Protein AF-A0A2W4WNX9-F1 (afdb_monomer_lite)

Sequence (122 aa):
MGERSPDGFRAMPGWRDSLTSLEQEALRDRIERDTGRVAHFARDGERVHGLCTGSIHLAEQSFALIEHDRTATLTPWRPAMDRALNQFVAGQVKGMNFDFKYGRGAEKEITKVLGLDIGGRG

pLDDT: mean 79.28, std 12.95, range [40.44, 91.75]

Structure (mmCIF, N/CA/C/O backbone):
data_AF-A0A2W4WNX9-F1
#
_entry.id   AF-A0A2W4WNX9-F1
#
loop_
_atom_site.group_PDB
_atom_site.id
_atom_site.type_symbol
_atom_site.label_atom_id
_atom_site.label_alt_id
_atom_site.label_comp_id
_atom_site.label_asym_id
_atom_site.label_entity_id
_atom_site.label_seq_id
_atom_site.pdbx_PDB_ins_code
_atom_site.Cartn_x
_atom_site.Cartn_y
_atom_site.Cartn_z
_atom_site.occupancy
_atom_site.B_iso_or_equiv
_atom_site.auth_seq_id
_atom_site.auth_comp_id
_atom_site.auth_asym_id
_atom_site.auth_atom_id
_atom_site.pdbx_PDB_model_num
ATOM 1 N N . MET A 1 1 ? 24.335 2.623 -39.866 1.00 40.44 1 MET A N 1
ATOM 2 C CA . MET A 1 1 ? 24.029 3.355 -38.619 1.00 40.44 1 MET A CA 1
ATOM 3 C C . MET A 1 1 ? 23.639 2.293 -37.595 1.00 40.44 1 MET A C 1
ATOM 5 O O . MET A 1 1 ? 22.616 1.675 -37.796 1.00 40.44 1 MET A O 1
ATOM 9 N N . GLY A 1 2 ? 24.408 1.869 -36.602 1.00 48.09 2 GLY A N 1
ATOM 10 C CA . GLY A 1 2 ? 25.641 2.395 -36.043 1.00 48.09 2 GLY A CA 1
ATOM 11 C C . GLY A 1 2 ? 25.546 2.488 -34.519 1.00 48.09 2 GLY A C 1
ATOM 12 O O . GLY A 1 2 ? 25.877 3.537 -33.996 1.00 48.09 2 GLY A O 1
ATOM 13 N N . GLU A 1 3 ? 25.100 1.441 -33.817 1.00 48.88 3 GLU A N 1
ATOM 14 C CA . GLU A 1 3 ? 25.293 1.334 -32.364 1.00 48.88 3 GLU A CA 1
ATOM 15 C C . GLU A 1 3 ? 26.179 0.125 -32.057 1.00 48.88 3 GLU A C 1
ATOM 17 O O . GLU A 1 3 ? 25.753 -1.021 -31.947 1.00 48.88 3 GLU A O 1
ATOM 22 N N . ARG A 1 4 ? 27.484 0.397 -32.011 1.00 45.59 4 ARG A N 1
ATOM 23 C CA . ARG A 1 4 ? 28.495 -0.507 -31.470 1.00 45.59 4 ARG A CA 1
ATOM 24 C C . ARG A 1 4 ? 28.643 -0.157 -29.991 1.00 45.59 4 ARG A C 1
ATOM 26 O O . ARG A 1 4 ? 29.457 0.695 -29.648 1.00 45.59 4 ARG A O 1
ATOM 33 N N . SER A 1 5 ? 27.848 -0.796 -29.142 1.00 49.03 5 SER A N 1
ATOM 34 C CA . SER A 1 5 ? 28.031 -0.755 -27.687 1.00 49.03 5 SER A CA 1
ATOM 35 C C . SER A 1 5 ? 29.088 -1.796 -27.284 1.00 49.03 5 SER A C 1
ATOM 37 O O . SER A 1 5 ? 28.978 -2.948 -27.711 1.00 49.03 5 SER A O 1
ATOM 39 N N . PRO A 1 6 ? 30.138 -1.432 -26.523 1.00 49.38 6 PRO A N 1
ATOM 40 C CA . PRO A 1 6 ? 31.256 -2.317 -26.213 1.00 49.38 6 PRO A CA 1
ATOM 41 C C . PRO A 1 6 ? 31.055 -3.042 -24.873 1.00 49.38 6 PRO A C 1
ATOM 43 O O . PRO A 1 6 ? 31.889 -2.912 -23.986 1.00 49.38 6 PRO A O 1
ATOM 46 N N . ASP A 1 7 ? 29.971 -3.804 -24.719 1.00 52.19 7 ASP A N 1
ATOM 47 C CA . ASP A 1 7 ? 29.849 -4.740 -23.596 1.00 52.19 7 ASP A CA 1
ATOM 48 C C . ASP A 1 7 ? 29.084 -5.999 -24.023 1.00 52.19 7 ASP A C 1
ATOM 50 O O . ASP A 1 7 ? 28.019 -5.936 -24.638 1.00 52.19 7 ASP A O 1
ATOM 54 N N . GLY A 1 8 ? 29.694 -7.157 -23.785 1.00 49.97 8 GLY A N 1
ATOM 55 C CA . GLY A 1 8 ? 29.340 -8.454 -24.360 1.00 49.97 8 GLY A CA 1
ATOM 56 C C . GLY A 1 8 ? 28.108 -9.128 -23.756 1.00 49.97 8 GLY A C 1
ATOM 57 O O . GLY A 1 8 ? 28.067 -10.355 -23.707 1.00 49.97 8 GLY A O 1
ATOM 58 N N . PHE A 1 9 ? 27.095 -8.383 -23.316 1.00 53.03 9 PHE A N 1
ATOM 59 C CA . PHE A 1 9 ? 25.823 -8.976 -22.911 1.00 53.03 9 PHE A CA 1
ATOM 60 C C . PHE A 1 9 ? 24.947 -9.235 -24.138 1.00 53.03 9 PHE A C 1
ATOM 62 O O . PHE A 1 9 ? 24.216 -8.368 -24.619 1.00 53.03 9 PHE A O 1
ATOM 69 N N . ARG A 1 10 ? 24.980 -10.474 -24.644 1.00 59.12 10 ARG A N 1
ATOM 70 C CA . ARG A 1 10 ? 23.974 -10.957 -25.597 1.00 59.12 10 ARG A CA 1
ATOM 71 C C . ARG A 1 10 ? 22.665 -11.198 -24.844 1.00 59.12 10 ARG A C 1
ATOM 73 O O . ARG A 1 10 ? 22.327 -12.325 -24.505 1.00 59.12 10 ARG A O 1
ATOM 80 N N . ALA A 1 11 ? 21.966 -10.105 -24.561 1.00 57.72 11 ALA A N 1
ATOM 81 C CA . ALA A 1 11 ? 20.620 -10.065 -24.014 1.00 57.72 11 ALA A CA 1
ATOM 82 C C . ALA A 1 11 ? 19.684 -10.982 -24.825 1.00 57.72 11 ALA A C 1
ATOM 84 O O . ALA A 1 11 ? 19.244 -10.625 -25.918 1.00 57.72 11 ALA A O 1
ATOM 85 N N . MET A 1 12 ? 19.407 -12.183 -24.312 1.00 55.03 12 MET A N 1
ATOM 86 C CA . MET A 1 12 ? 18.420 -13.094 -24.896 1.00 55.03 12 MET A CA 1
ATOM 87 C C . MET A 1 12 ? 17.037 -12.446 -24.797 1.00 55.03 12 MET A C 1
ATOM 89 O O . MET A 1 12 ? 16.716 -11.946 -23.725 1.00 55.03 12 MET A O 1
ATOM 93 N N . PRO A 1 13 ? 16.191 -12.433 -25.839 1.00 65.12 13 PRO A N 1
ATOM 94 C CA . PRO A 1 13 ? 14.840 -11.883 -25.713 1.00 65.12 13 PRO A CA 1
ATOM 95 C C . PRO A 1 13 ? 14.119 -12.523 -24.511 1.00 65.12 13 PRO A C 1
ATOM 97 O O . PRO A 1 13 ? 14.100 -13.742 -24.387 1.00 65.12 13 PRO A O 1
ATOM 100 N N . GLY A 1 14 ? 13.593 -11.699 -23.597 1.00 70.94 14 GLY A N 1
ATOM 101 C CA . GLY A 1 14 ? 12.948 -12.151 -22.352 1.00 70.94 14 GLY A CA 1
ATOM 102 C C . GLY A 1 14 ? 13.834 -12.196 -21.097 1.00 70.94 14 GLY A C 1
ATOM 103 O O . GLY A 1 14 ? 13.306 -12.356 -20.005 1.00 70.94 14 GLY A O 1
ATOM 104 N N . TRP A 1 15 ? 15.152 -11.975 -21.190 1.00 77.44 15 TRP A N 1
ATOM 105 C CA . TRP A 1 15 ? 16.043 -12.017 -20.012 1.00 77.44 15 TRP A CA 1
ATOM 106 C C . TRP A 1 15 ? 15.690 -11.004 -18.907 1.00 77.44 15 TRP A C 1
ATOM 108 O O . TRP A 1 15 ? 15.918 -11.273 -17.731 1.00 77.44 15 TRP A O 1
ATOM 118 N N . ARG A 1 16 ? 15.115 -9.851 -19.280 1.00 71.88 16 ARG A N 1
ATOM 119 C CA . ARG A 1 16 ? 14.635 -8.838 -18.327 1.00 71.88 16 ARG A CA 1
ATOM 120 C C . ARG A 1 16 ? 13.472 -9.368 -17.500 1.00 71.88 16 ARG A C 1
ATOM 122 O O . ARG A 1 16 ? 13.519 -9.274 -16.289 1.00 71.88 16 ARG A O 1
ATOM 129 N N . ASP A 1 17 ? 12.512 -10.018 -18.151 1.00 76.19 17 ASP A N 1
ATOM 130 C CA . ASP A 1 17 ? 11.341 -10.612 -17.499 1.00 76.19 17 ASP A CA 1
ATOM 131 C C . ASP A 1 17 ? 11.735 -11.710 -16.497 1.00 76.19 17 ASP A C 1
ATOM 133 O O . ASP A 1 17 ? 11.191 -11.790 -15.394 1.00 76.19 17 ASP A O 1
ATOM 137 N N . SER A 1 18 ? 12.760 -12.501 -16.831 1.00 75.81 18 SER A N 1
ATOM 138 C CA . SER A 1 18 ? 13.325 -13.489 -15.906 1.00 75.81 18 SER A CA 1
ATOM 139 C C . SER A 1 18 ? 14.007 -12.839 -14.696 1.00 75.81 18 SER A C 1
ATOM 141 O O . SER A 1 18 ? 13.861 -13.340 -13.584 1.00 75.81 18 SER A O 1
ATOM 143 N N . LEU A 1 19 ? 14.714 -11.716 -14.881 1.00 78.12 19 LEU A N 1
ATOM 144 C CA . LEU A 1 19 ? 15.311 -10.957 -13.777 1.00 78.12 19 LEU A CA 1
ATOM 145 C C . LEU A 1 19 ? 14.227 -10.348 -12.881 1.00 78.12 19 LEU A C 1
ATOM 147 O O . LEU A 1 19 ? 14.279 -10.526 -11.667 1.00 78.12 19 LEU A O 1
ATOM 151 N N . THR A 1 20 ? 13.214 -9.716 -13.476 1.00 80.38 20 THR A N 1
ATOM 152 C CA . THR A 1 20 ? 12.077 -9.164 -12.739 1.00 80.38 20 THR A CA 1
ATOM 153 C C . THR A 1 20 ? 11.379 -10.264 -11.939 1.00 80.38 20 THR A C 1
ATOM 155 O O . THR A 1 20 ? 11.093 -10.078 -10.763 1.00 80.38 20 THR A O 1
ATOM 158 N N . SER A 1 21 ? 11.142 -11.434 -12.540 1.00 74.56 21 SER A N 1
ATOM 159 C CA . SER A 1 21 ? 10.505 -12.571 -11.865 1.00 74.56 21 SER A CA 1
ATOM 160 C C . SER A 1 21 ? 11.330 -13.080 -10.678 1.00 74.56 21 SER A C 1
ATOM 162 O O . SER A 1 21 ? 10.768 -13.356 -9.620 1.00 74.56 21 SER A O 1
ATOM 164 N N . LEU A 1 22 ? 12.658 -13.150 -10.820 1.00 80.31 22 LEU A N 1
ATOM 165 C CA . LEU A 1 22 ? 13.573 -13.533 -9.740 1.00 80.31 22 LEU A CA 1
ATOM 166 C C . LEU A 1 22 ? 13.614 -12.488 -8.617 1.00 80.31 22 LEU A C 1
ATOM 168 O O . LEU A 1 22 ? 13.588 -12.851 -7.443 1.00 80.31 22 LEU A O 1
ATOM 172 N N . GLU A 1 23 ? 13.635 -11.197 -8.949 1.00 83.69 23 GLU A N 1
ATOM 173 C CA . GLU A 1 23 ? 13.554 -10.121 -7.956 1.00 83.69 23 GLU A CA 1
ATOM 174 C C . GLU A 1 23 ? 12.210 -10.134 -7.216 1.00 83.69 23 GLU A C 1
ATOM 176 O O . GLU A 1 23 ? 12.171 -9.989 -5.993 1.00 83.69 23 GLU A O 1
ATOM 181 N N . GLN A 1 24 ? 11.109 -10.366 -7.935 1.00 81.19 24 GLN A N 1
ATOM 182 C CA . GLN A 1 24 ? 9.781 -10.518 -7.343 1.00 81.19 24 GLN A CA 1
ATOM 183 C C . GLN A 1 24 ? 9.716 -11.725 -6.398 1.00 81.19 24 GLN A C 1
ATOM 185 O O . GLN A 1 24 ? 9.136 -11.641 -5.315 1.00 81.19 24 GLN A O 1
ATOM 190 N N . GLU A 1 25 ? 10.333 -12.838 -6.790 1.00 82.75 25 GLU A N 1
ATOM 191 C CA . GLU A 1 25 ? 10.437 -14.065 -6.003 1.00 82.75 25 GLU A CA 1
ATOM 192 C C . GLU A 1 25 ? 11.295 -13.902 -4.738 1.00 82.75 25 GLU A C 1
ATOM 194 O O . GLU A 1 25 ? 10.916 -14.362 -3.660 1.00 82.75 25 GLU A O 1
ATOM 199 N N . ALA A 1 26 ? 12.412 -13.185 -4.828 1.00 83.44 26 ALA A N 1
ATOM 200 C CA . ALA A 1 26 ? 13.224 -12.860 -3.661 1.00 83.44 26 ALA A CA 1
ATOM 201 C C . ALA A 1 26 ? 12.489 -11.903 -2.708 1.00 83.44 26 ALA A C 1
ATOM 203 O O . ALA A 1 26 ? 12.601 -12.021 -1.487 1.00 83.44 26 ALA A O 1
ATOM 204 N N . LEU A 1 27 ? 11.717 -10.959 -3.255 1.00 84.50 27 LEU A N 1
ATOM 205 C CA . LEU A 1 27 ? 10.956 -10.006 -2.459 1.00 84.50 27 LEU A CA 1
ATOM 206 C C . LEU A 1 27 ? 9.839 -10.683 -1.663 1.00 84.50 27 LEU A C 1
ATOM 208 O O . LEU A 1 27 ? 9.705 -10.418 -0.467 1.00 84.50 27 LEU A O 1
ATOM 212 N N . ARG A 1 28 ? 9.061 -11.559 -2.310 1.00 83.81 28 ARG A N 1
ATOM 213 C CA . ARG A 1 28 ? 8.003 -12.315 -1.626 1.00 83.81 28 ARG A CA 1
ATOM 214 C C . ARG A 1 28 ? 8.582 -13.187 -0.512 1.00 83.81 28 ARG A C 1
ATOM 216 O O . ARG A 1 28 ? 8.118 -13.053 0.612 1.00 83.81 28 ARG A O 1
ATOM 223 N N . ASP A 1 29 ?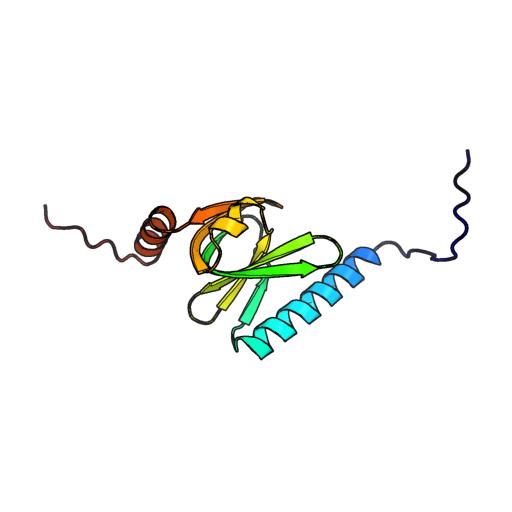 9.673 -13.919 -0.764 1.00 84.56 29 ASP A N 1
ATOM 224 C CA . ASP A 1 29 ? 10.337 -14.737 0.263 1.00 84.56 29 ASP A CA 1
ATOM 225 C C . ASP A 1 29 ? 10.833 -13.870 1.430 1.00 84.56 29 ASP A C 1
ATOM 227 O O . ASP A 1 29 ? 10.641 -14.222 2.593 1.00 84.56 29 ASP A O 1
ATOM 231 N N . ARG A 1 30 ? 11.389 -12.683 1.149 1.00 83.62 30 ARG A N 1
ATOM 232 C CA . ARG A 1 30 ? 11.834 -11.759 2.200 1.00 83.62 30 ARG A CA 1
ATOM 233 C C . ARG A 1 30 ? 10.682 -11.273 3.077 1.00 83.62 30 ARG A C 1
ATOM 235 O O . ARG A 1 30 ? 10.836 -11.235 4.292 1.00 83.62 30 ARG A O 1
ATOM 242 N N . ILE A 1 31 ? 9.552 -10.899 2.481 1.00 85.25 31 ILE A N 1
ATOM 243 C CA . ILE A 1 31 ? 8.369 -10.423 3.217 1.00 85.25 31 ILE A CA 1
ATOM 244 C C . ILE A 1 31 ? 7.721 -11.573 3.986 1.00 85.25 31 ILE A C 1
ATOM 246 O O . ILE A 1 31 ? 7.368 -11.418 5.149 1.00 85.25 31 ILE A O 1
ATOM 250 N N . GLU A 1 32 ? 7.604 -12.745 3.370 1.00 85.75 32 GLU A N 1
ATOM 251 C CA . GLU A 1 32 ? 7.086 -13.943 4.025 1.00 85.75 32 GLU A CA 1
ATOM 252 C C . GLU A 1 32 ? 7.945 -14.325 5.236 1.00 85.75 32 GLU A C 1
ATOM 254 O O . GLU A 1 32 ? 7.403 -14.690 6.276 1.00 85.75 32 GLU A O 1
ATOM 259 N N . ARG A 1 33 ? 9.271 -14.168 5.153 1.00 83.44 33 ARG A N 1
ATOM 260 C CA . ARG A 1 33 ? 10.183 -14.390 6.284 1.00 83.44 33 ARG A CA 1
ATOM 261 C C . ARG A 1 33 ? 10.092 -13.323 7.369 1.00 83.44 33 ARG A C 1
ATOM 263 O O . ARG A 1 33 ? 10.103 -13.675 8.543 1.00 83.44 33 ARG A O 1
ATOM 270 N N . ASP A 1 34 ? 10.065 -12.049 6.989 1.00 81.94 34 ASP A N 1
ATOM 271 C CA . ASP A 1 34 ? 10.094 -10.921 7.931 1.00 81.94 34 ASP A CA 1
ATOM 272 C C . ASP A 1 34 ? 8.747 -10.748 8.648 1.00 81.94 34 ASP A C 1
ATOM 274 O O . ASP A 1 34 ? 8.680 -10.522 9.854 1.00 81.94 34 ASP A O 1
ATOM 278 N N . THR A 1 35 ? 7.658 -10.926 7.902 1.00 78.44 35 THR A N 1
ATOM 279 C CA . THR A 1 35 ? 6.294 -10.649 8.351 1.00 78.44 35 THR A CA 1
ATOM 280 C C . THR A 1 35 ? 5.496 -11.918 8.675 1.00 78.44 35 THR A C 1
ATOM 282 O O . THR A 1 35 ? 4.504 -11.855 9.403 1.00 78.44 35 THR A O 1
ATOM 285 N N . GLY A 1 36 ? 5.869 -13.082 8.133 1.00 82.38 36 GLY A N 1
ATOM 286 C CA . GLY A 1 36 ? 5.085 -14.319 8.272 1.00 82.38 36 GLY A CA 1
ATOM 287 C C . GLY A 1 36 ? 3.772 -14.317 7.476 1.00 82.38 36 GLY A C 1
ATOM 288 O O . GLY A 1 36 ? 2.882 -15.123 7.752 1.00 82.38 36 GLY A O 1
ATOM 289 N N . ARG A 1 37 ? 3.614 -13.389 6.522 1.00 84.94 37 ARG A N 1
ATOM 290 C CA . ARG A 1 37 ? 2.394 -13.179 5.726 1.00 84.94 37 ARG A CA 1
ATOM 291 C C . ARG A 1 37 ? 2.639 -13.510 4.264 1.00 84.94 37 ARG A C 1
ATOM 293 O O . ARG A 1 37 ? 3.689 -13.167 3.737 1.00 84.94 37 ARG A O 1
ATOM 300 N N . VAL A 1 38 ? 1.634 -14.084 3.601 1.00 84.69 38 VAL A N 1
ATOM 301 C CA . VAL A 1 38 ? 1.711 -14.409 2.168 1.00 84.69 38 VAL A CA 1
ATOM 302 C C . VAL A 1 38 ? 1.813 -13.117 1.365 1.00 84.69 38 VAL A C 1
ATOM 304 O O . VAL A 1 38 ? 0.878 -12.310 1.371 1.00 84.69 38 VAL A O 1
ATOM 307 N N . ALA A 1 39 ? 2.947 -12.929 0.692 1.00 85.06 39 ALA A N 1
ATOM 308 C CA . ALA A 1 39 ? 3.231 -11.745 -0.103 1.00 85.06 39 ALA A CA 1
ATOM 309 C C . ALA A 1 39 ? 2.850 -11.954 -1.575 1.00 85.06 39 ALA A C 1
ATOM 311 O O . ALA A 1 39 ? 3.267 -12.930 -2.199 1.00 85.06 39 ALA A O 1
ATOM 312 N N . HIS A 1 40 ? 2.089 -11.026 -2.159 1.00 87.56 40 HIS A N 1
ATOM 313 C CA . HIS A 1 40 ? 1.778 -11.047 -3.591 1.00 87.56 40 HIS A CA 1
ATOM 314 C C . HIS A 1 40 ? 1.836 -9.654 -4.225 1.00 87.56 40 HIS A C 1
ATOM 316 O O . HIS A 1 40 ? 1.584 -8.642 -3.573 1.00 87.56 40 HIS A O 1
ATOM 322 N N . PHE A 1 41 ? 2.132 -9.611 -5.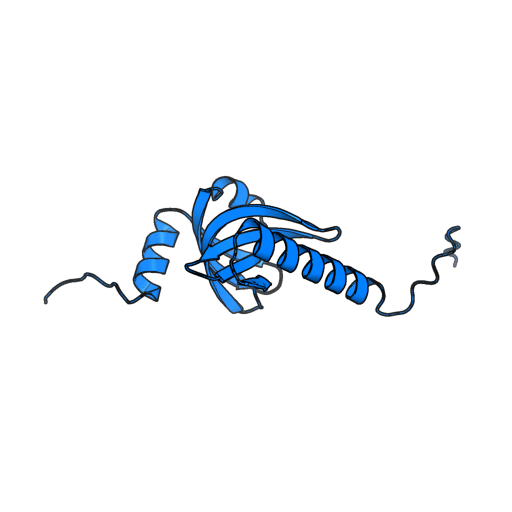525 1.00 85.88 41 PHE A N 1
ATOM 323 C CA . PHE A 1 41 ? 2.083 -8.389 -6.329 1.00 85.88 41 PHE A CA 1
ATOM 324 C C . PHE A 1 41 ? 0.657 -8.068 -6.751 1.00 85.88 41 PHE A C 1
ATOM 326 O O . PHE A 1 41 ? -0.021 -8.910 -7.350 1.00 85.88 41 PHE A O 1
ATOM 333 N N . ALA A 1 42 ? 0.217 -6.848 -6.451 1.00 87.44 42 ALA A N 1
ATOM 334 C CA . ALA A 1 42 ? -1.106 -6.372 -6.807 1.00 87.44 42 ALA A CA 1
ATOM 335 C C . ALA A 1 42 ? -1.309 -6.407 -8.325 1.00 87.44 42 ALA A C 1
ATOM 337 O O . ALA A 1 42 ? -0.447 -5.984 -9.098 1.00 87.44 42 ALA A O 1
ATOM 338 N N . ARG A 1 43 ? -2.467 -6.915 -8.745 1.00 85.81 43 ARG A N 1
ATOM 339 C CA . ARG A 1 43 ? -2.844 -7.006 -10.157 1.00 85.81 43 ARG A CA 1
ATOM 340 C C . ARG A 1 43 ? -3.538 -5.727 -10.611 1.00 85.81 43 ARG A C 1
ATOM 342 O O . ARG A 1 43 ? -4.078 -4.980 -9.799 1.00 85.81 43 ARG A O 1
ATOM 349 N N . ASP A 1 44 ? -3.562 -5.487 -11.918 1.00 85.19 44 ASP A N 1
ATOM 350 C CA . ASP A 1 44 ? -4.405 -4.429 -12.475 1.00 85.19 44 ASP A CA 1
ATOM 351 C C . ASP A 1 44 ? -5.875 -4.645 -12.075 1.00 85.19 44 ASP A C 1
ATOM 353 O O . ASP A 1 44 ? -6.394 -5.760 -12.138 1.00 85.19 44 ASP A O 1
ATOM 357 N N . GLY A 1 45 ? -6.529 -3.583 -11.608 1.00 86.81 45 GLY A N 1
ATOM 358 C CA . GLY A 1 45 ? -7.896 -3.616 -11.096 1.00 86.81 45 GLY A CA 1
ATOM 359 C C . GLY A 1 45 ? -8.050 -4.192 -9.682 1.00 86.81 45 GLY A C 1
ATOM 360 O O . GLY A 1 45 ? -9.158 -4.136 -9.140 1.00 86.81 45 GLY A O 1
ATOM 361 N N . GLU A 1 46 ? -6.982 -4.693 -9.054 1.00 87.31 46 GLU A N 1
ATOM 362 C CA . GLU A 1 46 ? -7.016 -5.232 -7.690 1.00 87.31 46 GLU A CA 1
ATOM 363 C C . GLU A 1 46 ? -7.342 -4.122 -6.684 1.00 87.31 46 GLU A C 1
ATOM 365 O O . GLU A 1 46 ? -6.726 -3.049 -6.691 1.00 87.31 46 GLU A O 1
ATOM 370 N N . ARG A 1 47 ? -8.311 -4.378 -5.797 1.00 88.12 47 ARG A N 1
ATOM 371 C CA . ARG A 1 47 ? -8.609 -3.486 -4.671 1.00 88.12 47 ARG A CA 1
ATOM 372 C C . ARG A 1 47 ? -7.731 -3.860 -3.490 1.00 88.12 47 ARG A C 1
ATOM 374 O O . ARG A 1 47 ? -7.859 -4.946 -2.938 1.00 88.12 47 ARG A O 1
ATOM 381 N N . VAL A 1 48 ? -6.893 -2.924 -3.069 1.00 90.00 48 VAL A N 1
ATOM 382 C CA . VAL A 1 48 ? -5.920 -3.128 -1.999 1.00 90.00 48 VAL A CA 1
ATOM 383 C C . VAL A 1 48 ? -6.257 -2.211 -0.841 1.00 90.00 48 VAL A C 1
ATOM 385 O O . VAL A 1 48 ? -6.500 -1.019 -1.022 1.00 90.00 48 VAL A O 1
ATOM 388 N N . HIS A 1 49 ? -6.278 -2.770 0.360 1.00 91.00 49 HIS A N 1
ATOM 389 C CA . HIS A 1 49 ? -6.518 -2.027 1.583 1.00 91.00 49 HIS A CA 1
ATOM 390 C C . HIS A 1 49 ? -5.711 -2.637 2.722 1.00 91.00 49 HIS A C 1
ATOM 392 O O . HIS A 1 49 ? -5.565 -3.850 2.768 1.00 91.00 49 HIS A O 1
ATOM 398 N N . GLY A 1 50 ? -5.162 -1.816 3.614 1.00 91.31 50 GLY A N 1
ATOM 399 C CA . GLY A 1 50 ? -4.302 -2.291 4.698 1.00 91.31 50 GLY A CA 1
ATOM 400 C C . GLY A 1 50 ? -3.377 -1.211 5.243 1.00 91.31 50 GLY A C 1
ATOM 401 O O . GLY A 1 50 ? -3.512 -0.039 4.901 1.00 91.31 50 GLY A O 1
ATOM 402 N N . LEU A 1 51 ? -2.440 -1.592 6.105 1.00 90.56 51 LEU A N 1
ATOM 403 C CA . LEU A 1 51 ? -1.432 -0.695 6.662 1.00 90.56 51 LEU A CA 1
ATOM 404 C C . LEU A 1 51 ? -0.244 -0.590 5.701 1.00 90.56 51 LEU A C 1
ATOM 406 O O . LEU A 1 51 ? 0.361 -1.599 5.352 1.00 90.56 51 LEU A O 1
ATOM 410 N N . CYS A 1 52 ? 0.116 0.622 5.288 1.00 90.94 52 CYS A N 1
ATOM 411 C CA . CYS A 1 52 ? 1.337 0.844 4.520 1.00 90.94 52 CYS A CA 1
ATOM 412 C C . CYS A 1 52 ? 2.536 0.848 5.477 1.00 90.94 52 CYS A C 1
ATOM 414 O O . CYS A 1 52 ? 2.768 1.846 6.158 1.00 90.94 52 CYS A O 1
ATOM 416 N N . THR A 1 53 ? 3.288 -0.249 5.562 1.00 86.94 53 THR A N 1
ATOM 417 C CA . THR A 1 53 ? 4.402 -0.351 6.525 1.00 86.94 53 THR A CA 1
ATOM 418 C C . THR A 1 53 ? 5.734 0.150 5.974 1.00 86.94 53 THR A C 1
ATOM 420 O O . THR A 1 53 ? 6.647 0.443 6.743 1.00 86.94 53 THR A O 1
ATOM 423 N N . GLY A 1 54 ? 5.880 0.247 4.650 1.00 85.31 54 GLY A N 1
ATOM 424 C CA . GLY A 1 54 ? 7.169 0.578 4.053 1.00 85.31 54 GLY A CA 1
ATOM 425 C C . GLY A 1 54 ? 7.180 0.606 2.532 1.00 85.31 54 GLY A C 1
ATOM 426 O O . GLY A 1 54 ? 6.219 0.212 1.865 1.00 85.31 54 GLY A O 1
ATOM 427 N N . SER A 1 55 ? 8.313 1.051 1.995 1.00 84.88 55 SER A N 1
ATOM 428 C CA . SER A 1 55 ? 8.667 0.950 0.582 1.00 84.88 55 SER A CA 1
ATOM 429 C C . SER A 1 55 ? 9.842 -0.004 0.400 1.00 84.88 55 SER A C 1
ATOM 431 O O . SER A 1 55 ? 10.725 -0.112 1.251 1.00 84.88 55 SER A O 1
ATOM 433 N N . ILE A 1 56 ? 9.851 -0.717 -0.719 1.00 83.06 56 ILE A N 1
ATOM 434 C CA . ILE A 1 56 ? 10.923 -1.621 -1.110 1.00 83.06 56 ILE A CA 1
ATOM 435 C C . ILE A 1 56 ? 11.314 -1.283 -2.545 1.00 83.06 56 ILE A C 1
ATOM 437 O O . ILE A 1 56 ? 10.469 -1.203 -3.434 1.00 83.06 56 ILE A O 1
ATOM 441 N N . HIS A 1 57 ? 12.603 -1.041 -2.759 1.00 78.88 57 HIS A N 1
ATOM 442 C CA . HIS A 1 57 ? 13.157 -0.704 -4.064 1.00 78.88 57 HIS A CA 1
ATOM 443 C C . HIS A 1 57 ? 13.620 -1.989 -4.759 1.00 78.88 57 HIS A C 1
ATOM 445 O O . HIS A 1 57 ? 14.449 -2.707 -4.200 1.00 78.88 57 HIS A O 1
ATOM 451 N N . LEU A 1 58 ? 13.086 -2.279 -5.945 1.00 78.12 58 LEU A N 1
ATOM 452 C CA . LEU A 1 58 ? 13.631 -3.288 -6.862 1.00 78.12 58 LEU A CA 1
ATOM 453 C C . LEU A 1 58 ? 14.442 -2.584 -7.952 1.00 78.12 58 LEU A C 1
ATOM 455 O O . LEU A 1 58 ? 14.380 -1.357 -8.061 1.00 78.12 58 LEU A O 1
ATOM 459 N N . ALA A 1 59 ? 15.183 -3.335 -8.770 1.00 70.25 59 ALA A N 1
ATOM 460 C CA . ALA A 1 59 ? 16.054 -2.741 -9.784 1.00 70.25 59 ALA A CA 1
ATOM 461 C C . ALA A 1 59 ? 15.306 -1.865 -10.808 1.00 70.25 59 ALA A C 1
ATOM 463 O O . ALA A 1 59 ? 15.866 -0.884 -11.295 1.00 70.25 59 ALA A O 1
ATOM 464 N N . GLU A 1 60 ? 14.049 -2.194 -11.127 1.00 70.44 60 GLU A N 1
ATOM 465 C CA . GLU A 1 60 ? 13.267 -1.481 -12.152 1.00 70.44 60 GLU A CA 1
ATOM 466 C C . GLU A 1 60 ? 12.203 -0.532 -11.588 1.00 7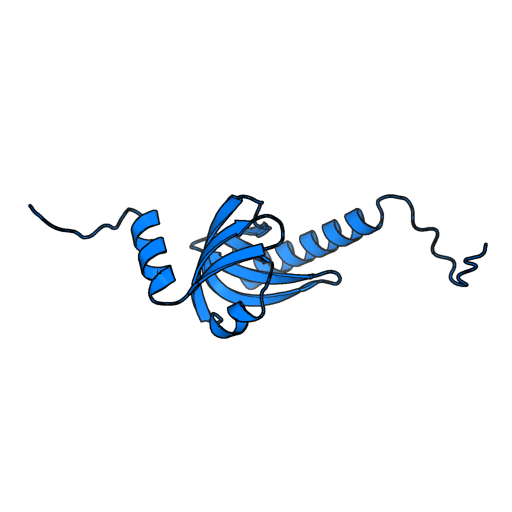0.44 60 GLU A C 1
ATOM 468 O O . GLU A 1 60 ? 11.845 0.451 -12.237 1.00 70.44 60 GLU A O 1
ATOM 473 N N . GLN A 1 61 ? 11.668 -0.806 -10.395 1.00 78.88 61 GLN A N 1
ATOM 474 C CA . GLN A 1 61 ? 10.623 0.021 -9.790 1.00 78.88 61 GLN A CA 1
ATOM 475 C C . GLN A 1 61 ? 10.556 -0.152 -8.270 1.00 78.88 61 GLN A C 1
ATOM 477 O O . GLN A 1 61 ? 11.022 -1.135 -7.699 1.00 78.88 61 GLN A O 1
ATOM 482 N N . SER A 1 62 ? 9.927 0.807 -7.598 1.00 85.69 62 SER A N 1
ATOM 483 C CA . SER A 1 62 ? 9.655 0.732 -6.163 1.00 85.69 62 SER A CA 1
ATOM 484 C C . SER A 1 62 ? 8.255 0.183 -5.903 1.00 85.69 62 SER A C 1
ATOM 486 O O . SER A 1 62 ? 7.305 0.548 -6.594 1.00 85.69 62 SER A O 1
ATOM 488 N N . PHE A 1 63 ? 8.115 -0.631 -4.862 1.00 87.56 63 PHE A N 1
ATOM 489 C CA . PHE A 1 63 ? 6.842 -1.168 -4.396 1.00 87.56 63 PHE A CA 1
ATOM 490 C C . PHE A 1 63 ? 6.574 -0.765 -2.950 1.00 87.56 63 PHE A C 1
ATOM 492 O O . PHE A 1 63 ? 7.479 -0.709 -2.124 1.00 87.56 63 PHE A O 1
ATOM 499 N N . ALA A 1 64 ? 5.319 -0.480 -2.641 1.00 89.06 64 ALA A N 1
ATOM 500 C CA . ALA A 1 64 ? 4.839 -0.288 -1.290 1.00 89.06 64 ALA A CA 1
ATOM 501 C C . ALA A 1 64 ? 4.337 -1.606 -0.718 1.00 89.06 64 ALA A C 1
ATOM 503 O O . ALA A 1 64 ? 3.586 -2.325 -1.385 1.00 89.06 64 ALA A O 1
ATOM 504 N N . LEU A 1 65 ? 4.694 -1.873 0.532 1.00 89.81 65 LEU A N 1
ATOM 505 C CA . LEU A 1 65 ? 4.195 -3.014 1.276 1.00 89.81 65 LEU A CA 1
ATOM 506 C C . LEU A 1 65 ? 2.927 -2.617 2.034 1.00 89.81 65 LEU A C 1
ATOM 508 O O . LEU A 1 65 ? 2.984 -1.811 2.967 1.00 89.81 65 LEU A O 1
ATOM 512 N N . ILE A 1 66 ? 1.791 -3.178 1.620 1.00 91.06 66 ILE A N 1
ATOM 513 C CA . ILE A 1 66 ? 0.502 -2.985 2.281 1.00 91.06 66 ILE A CA 1
ATOM 514 C C . ILE A 1 66 ? 0.118 -4.274 2.990 1.00 91.06 66 ILE A C 1
ATOM 516 O O . ILE A 1 66 ? -0.170 -5.291 2.363 1.00 91.06 66 ILE A O 1
ATOM 520 N N . GLU A 1 67 ? 0.102 -4.225 4.310 1.00 90.38 67 GLU A N 1
ATOM 521 C CA . GLU A 1 67 ? -0.214 -5.367 5.151 1.00 90.38 67 GLU A CA 1
ATOM 522 C C . GLU A 1 67 ? -1.705 -5.401 5.471 1.00 90.38 67 GLU A C 1
ATOM 524 O O . GLU A 1 67 ? -2.280 -4.414 5.938 1.00 90.38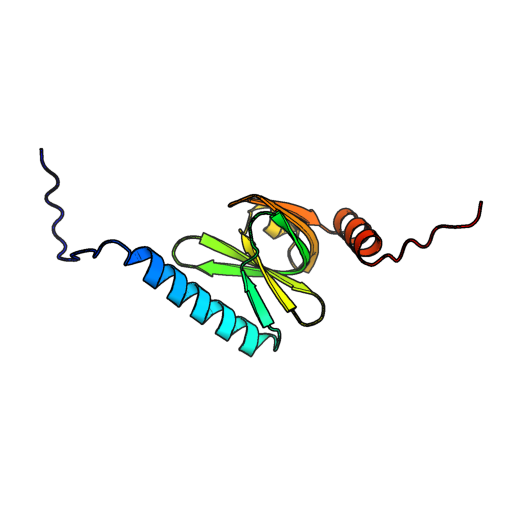 67 GLU A O 1
ATOM 529 N N . HIS A 1 68 ? -2.337 -6.549 5.243 1.00 87.00 68 HIS A N 1
ATOM 530 C CA . HIS A 1 68 ? -3.756 -6.741 5.491 1.00 87.00 68 HIS A CA 1
ATOM 531 C C . HIS A 1 68 ? -4.037 -8.121 6.083 1.00 87.00 68 HIS A C 1
ATOM 533 O O . HIS A 1 68 ? -3.886 -9.139 5.406 1.00 87.00 68 HIS A O 1
ATOM 539 N N . ASP A 1 69 ? -4.474 -8.143 7.344 1.00 82.00 69 ASP A N 1
ATOM 540 C CA . ASP A 1 69 ? -4.797 -9.349 8.117 1.00 82.00 69 ASP A CA 1
ATOM 541 C C . ASP A 1 69 ? -3.654 -10.393 8.106 1.00 82.00 69 ASP A C 1
ATOM 543 O O . ASP A 1 69 ? -2.679 -10.264 8.858 1.00 82.00 69 ASP A O 1
ATOM 547 N N . ARG A 1 70 ? -3.736 -11.402 7.228 1.00 83.25 70 ARG A N 1
ATOM 548 C CA . ARG A 1 70 ? -2.727 -12.464 7.025 1.00 83.25 70 ARG A CA 1
ATOM 549 C C . ARG A 1 70 ? -1.984 -12.392 5.689 1.00 83.25 70 ARG A C 1
ATOM 551 O O . ARG A 1 70 ? -1.172 -13.263 5.384 1.00 83.25 70 ARG A O 1
ATOM 558 N N . THR A 1 71 ? -2.259 -11.373 4.892 1.00 87.31 71 THR A N 1
ATOM 559 C CA . THR A 1 71 ? -1.694 -11.184 3.553 1.00 87.31 71 THR A CA 1
ATOM 560 C C . THR A 1 71 ? -0.903 -9.889 3.477 1.00 87.31 71 THR A C 1
ATOM 562 O O . THR A 1 71 ? -1.169 -8.934 4.207 1.00 87.31 71 THR A O 1
ATOM 565 N N . ALA A 1 72 ? 0.076 -9.857 2.587 1.00 90.31 72 ALA A N 1
ATOM 566 C CA . ALA A 1 72 ? 0.855 -8.675 2.278 1.00 90.31 72 ALA A CA 1
ATOM 567 C C . ALA A 1 72 ? 0.766 -8.407 0.774 1.00 90.31 72 ALA A C 1
ATOM 569 O O . ALA A 1 72 ? 1.080 -9.262 -0.051 1.00 90.31 72 ALA A O 1
ATOM 570 N N . THR A 1 73 ? 0.302 -7.219 0.409 1.00 91.25 73 THR A N 1
ATOM 571 C CA . THR A 1 73 ? 0.105 -6.828 -0.985 1.00 91.25 73 THR A CA 1
ATOM 572 C C . THR A 1 73 ? 1.135 -5.784 -1.381 1.00 91.25 73 THR A C 1
ATOM 574 O O . THR A 1 73 ? 1.251 -4.728 -0.759 1.00 91.25 73 THR A O 1
ATOM 577 N N . LEU A 1 74 ? 1.871 -6.076 -2.445 1.00 89.94 74 LEU A N 1
ATOM 578 C CA . LEU A 1 74 ? 2.858 -5.189 -3.041 1.00 89.94 74 LEU A CA 1
ATOM 579 C C . LEU A 1 74 ? 2.189 -4.337 -4.114 1.00 89.94 74 LEU A C 1
ATOM 581 O O . LEU A 1 74 ? 1.805 -4.843 -5.168 1.00 89.94 74 LEU A O 1
ATOM 585 N N . THR A 1 75 ? 2.051 -3.041 -3.850 1.00 90.31 75 THR A N 1
ATOM 586 C CA . THR A 1 75 ? 1.486 -2.073 -4.806 1.00 90.31 75 THR A CA 1
ATOM 587 C C . THR A 1 75 ? 2.583 -1.189 -5.384 1.00 90.31 75 THR A C 1
ATOM 589 O O . THR A 1 75 ? 3.591 -0.974 -4.714 1.00 90.31 75 THR A O 1
ATOM 592 N N . PRO A 1 76 ? 2.444 -0.671 -6.612 1.00 87.75 76 PRO A N 1
ATOM 593 C CA . PRO A 1 76 ? 3.442 0.238 -7.168 1.00 87.75 76 PRO A CA 1
ATOM 594 C C . PRO A 1 76 ? 3.588 1.481 -6.275 1.00 87.75 76 PRO A C 1
ATOM 596 O O . PRO A 1 76 ? 2.610 2.179 -5.992 1.00 87.75 76 PRO A O 1
ATOM 599 N N . TRP A 1 77 ? 4.813 1.742 -5.808 1.00 86.81 77 TRP A N 1
ATOM 600 C CA . TRP A 1 77 ? 5.115 2.852 -4.904 1.00 86.81 77 TRP A CA 1
ATOM 601 C C . TRP A 1 77 ? 4.944 4.189 -5.617 1.00 86.81 77 TRP A C 1
ATOM 603 O O . TRP A 1 77 ? 5.361 4.375 -6.761 1.00 86.81 77 TRP A O 1
ATOM 613 N N . ARG A 1 78 ? 4.390 5.166 -4.900 1.00 83.25 78 ARG A N 1
ATOM 614 C CA . ARG A 1 78 ? 4.274 6.548 -5.370 1.00 83.25 78 ARG A CA 1
ATOM 615 C C . ARG A 1 78 ? 4.901 7.486 -4.348 1.00 83.25 78 ARG A C 1
ATOM 617 O O . ARG A 1 78 ? 4.767 7.237 -3.155 1.00 83.25 78 ARG A O 1
ATOM 624 N N . PRO A 1 79 ? 5.464 8.631 -4.764 1.00 81.25 79 PRO A N 1
ATOM 625 C CA . PRO A 1 79 ? 5.982 9.631 -3.827 1.00 81.25 79 PRO A CA 1
ATOM 626 C C . PRO A 1 79 ? 4.915 10.138 -2.839 1.00 81.25 79 PRO A C 1
ATOM 628 O O . PRO A 1 79 ? 5.240 10.555 -1.736 1.00 81.25 79 PRO A O 1
ATOM 631 N N . ALA A 1 80 ? 3.627 10.060 -3.191 1.00 81.62 80 ALA A N 1
ATOM 632 C CA . ALA A 1 80 ? 2.533 10.368 -2.271 1.00 81.62 80 ALA A CA 1
ATOM 633 C C . ALA A 1 80 ? 2.381 9.345 -1.122 1.00 81.62 80 ALA A C 1
ATOM 635 O O . ALA A 1 80 ? 1.833 9.699 -0.080 1.00 81.62 80 ALA A O 1
ATOM 636 N N . MET A 1 81 ? 2.844 8.098 -1.294 1.00 84.38 81 MET A N 1
ATOM 637 C CA . MET A 1 81 ? 2.778 7.050 -0.264 1.00 84.38 81 MET A CA 1
ATOM 638 C C . MET A 1 81 ? 3.786 7.262 0.854 1.00 84.38 81 MET A C 1
ATOM 640 O O . MET A 1 81 ? 3.551 6.773 1.950 1.00 84.38 81 MET A O 1
ATOM 644 N N . ASP A 1 82 ? 4.838 8.045 0.617 1.00 83.25 82 ASP A N 1
ATOM 645 C CA . ASP A 1 82 ? 5.784 8.462 1.654 1.00 83.25 82 ASP A CA 1
ATOM 646 C C . ASP A 1 82 ? 5.051 9.106 2.841 1.00 83.25 82 ASP A C 1
ATOM 648 O O . ASP A 1 82 ? 5.263 8.759 3.998 1.00 83.25 82 ASP A O 1
ATOM 652 N N . ARG A 1 83 ? 4.045 9.937 2.541 1.00 85.56 83 ARG A N 1
ATOM 653 C CA . ARG A 1 83 ? 3.171 10.536 3.558 1.00 85.56 83 ARG A CA 1
ATOM 654 C C . ARG A 1 83 ? 2.210 9.543 4.198 1.00 85.56 83 ARG A C 1
ATOM 656 O O . ARG A 1 83 ? 1.718 9.812 5.286 1.00 85.56 83 ARG A O 1
ATOM 663 N N . ALA A 1 84 ? 1.898 8.449 3.514 1.00 84.69 84 ALA A N 1
ATOM 664 C CA . ALA A 1 84 ? 0.993 7.402 3.973 1.00 84.69 84 ALA A CA 1
ATOM 665 C C . ALA A 1 84 ? 1.719 6.251 4.688 1.00 84.69 84 ALA A C 1
ATOM 667 O O . ALA A 1 84 ? 1.064 5.294 5.094 1.00 84.69 84 ALA A O 1
ATOM 668 N N . LEU A 1 85 ? 3.044 6.333 4.852 1.00 87.38 85 LEU A N 1
ATOM 669 C CA . LEU A 1 85 ? 3.809 5.386 5.656 1.00 87.38 85 LEU A CA 1
ATOM 670 C C . LEU A 1 85 ? 3.264 5.346 7.082 1.00 87.38 85 LEU A C 1
ATOM 672 O O . LEU A 1 85 ? 2.934 6.374 7.675 1.00 87.38 85 LEU A O 1
ATOM 676 N N . ASN A 1 86 ? 3.162 4.135 7.616 1.00 88.62 86 ASN A N 1
ATOM 677 C CA . ASN A 1 86 ? 2.589 3.843 8.921 1.00 88.62 86 ASN A CA 1
ATOM 678 C C . ASN A 1 86 ? 1.120 4.304 9.068 1.00 88.62 86 ASN A C 1
ATOM 680 O O . ASN A 1 86 ? 0.642 4.536 10.180 1.00 88.62 86 ASN A O 1
ATOM 684 N N . GLN A 1 87 ? 0.397 4.445 7.952 1.00 90.19 87 GLN A N 1
ATOM 685 C CA . GLN A 1 87 ? -1.033 4.749 7.922 1.00 90.19 87 GLN A CA 1
ATOM 686 C C . GLN A 1 87 ? -1.806 3.694 7.135 1.00 90.19 87 GLN A C 1
ATOM 688 O O . GLN A 1 87 ? -1.280 3.035 6.234 1.00 90.19 87 GLN A O 1
ATOM 693 N N . PHE A 1 88 ? -3.090 3.555 7.464 1.00 90.12 88 PHE A N 1
ATOM 694 C CA . PHE A 1 88 ? -4.002 2.755 6.662 1.00 90.12 88 PHE A CA 1
ATOM 695 C C . PHE A 1 88 ? -4.193 3.406 5.298 1.00 90.12 88 PHE A C 1
ATOM 697 O O . PHE A 1 88 ? -4.440 4.610 5.200 1.00 90.12 88 PHE A O 1
ATOM 704 N N . VAL A 1 89 ? -4.090 2.593 4.258 1.00 91.69 89 VAL A N 1
ATOM 705 C CA . VAL A 1 89 ? -4.310 2.951 2.865 1.00 91.69 89 VAL A CA 1
ATOM 706 C C . VAL A 1 89 ? -5.388 2.056 2.279 1.00 91.69 89 VAL A C 1
ATOM 708 O O . VAL A 1 89 ? -5.521 0.893 2.652 1.00 91.69 89 VAL A O 1
ATOM 711 N N . ALA A 1 90 ? -6.180 2.606 1.370 1.00 91.75 90 ALA A N 1
ATOM 712 C CA . ALA A 1 90 ? -7.194 1.853 0.646 1.00 91.75 90 ALA A CA 1
ATOM 713 C C . ALA A 1 90 ? -7.361 2.436 -0.749 1.00 91.75 90 ALA A C 1
ATOM 715 O O . ALA A 1 90 ? -7.388 3.658 -0.915 1.00 91.75 90 ALA A O 1
ATOM 716 N N . GLY A 1 91 ? -7.444 1.567 -1.747 1.00 91.00 91 GLY A N 1
ATOM 717 C CA . GLY A 1 91 ? -7.399 1.987 -3.132 1.00 91.00 91 GLY A CA 1
ATOM 718 C C . GLY A 1 91 ? -7.531 0.851 -4.130 1.00 91.00 91 GLY A C 1
ATOM 719 O O . GLY A 1 91 ? -7.784 -0.300 -3.778 1.00 91.00 91 GLY A O 1
ATOM 720 N N . GLN A 1 92 ? -7.328 1.190 -5.395 1.00 90.94 92 GLN A N 1
ATOM 721 C CA . GLN A 1 92 ? -7.315 0.244 -6.501 1.00 90.94 92 GLN A CA 1
ATOM 722 C C . GLN A 1 92 ? -6.066 0.452 -7.354 1.00 90.94 92 GLN A C 1
ATOM 724 O O . GLN A 1 92 ? -5.680 1.585 -7.658 1.00 90.94 92 GLN A O 1
ATOM 729 N N . VAL A 1 93 ? -5.437 -0.646 -7.763 1.00 90.50 93 VAL A N 1
ATOM 730 C CA . VAL A 1 93 ? -4.343 -0.607 -8.735 1.00 90.50 93 VAL A CA 1
ATOM 731 C C . VAL A 1 93 ? -4.913 -0.422 -10.142 1.00 90.50 93 VAL A C 1
ATOM 733 O O . VAL A 1 93 ? -5.882 -1.066 -10.530 1.00 90.50 93 VAL A O 1
ATOM 736 N N . LYS A 1 94 ? -4.320 0.495 -10.901 1.00 85.50 94 LYS A N 1
ATOM 737 C CA . LYS A 1 94 ? -4.624 0.835 -12.292 1.00 85.50 94 LYS A CA 1
ATOM 738 C C . LYS A 1 94 ? -3.339 0.755 -13.111 1.00 85.50 94 LYS A C 1
ATOM 740 O O . LYS A 1 94 ? -2.585 1.726 -13.204 1.00 85.50 94 LYS A O 1
ATOM 745 N N . GLY A 1 95 ? -3.081 -0.410 -13.686 1.00 81.62 95 GLY A N 1
ATOM 746 C CA . GLY A 1 95 ? -1.879 -0.744 -14.436 1.00 81.62 95 GLY A CA 1
ATOM 747 C C . GLY A 1 95 ? -0.636 -0.571 -13.571 1.00 81.62 95 GLY A C 1
ATOM 748 O O . GLY A 1 95 ? -0.436 -1.287 -12.598 1.00 81.62 95 GLY A O 1
ATOM 749 N N . MET A 1 96 ? 0.181 0.424 -13.911 1.00 76.88 96 MET A N 1
ATOM 750 C CA . MET A 1 96 ? 1.394 0.798 -13.170 1.00 76.88 96 MET A CA 1
ATOM 751 C C . MET A 1 96 ? 1.157 1.852 -12.080 1.00 76.88 96 MET A C 1
ATOM 753 O O . MET A 1 96 ? 2.105 2.325 -11.460 1.00 76.88 96 MET A O 1
ATOM 757 N N . ASN A 1 97 ? -0.089 2.264 -11.849 1.00 80.81 97 ASN A N 1
ATOM 758 C CA . ASN A 1 97 ? -0.425 3.282 -10.864 1.00 80.81 97 ASN A CA 1
ATOM 759 C C . ASN A 1 97 ? -1.289 2.699 -9.747 1.00 80.81 97 ASN A C 1
ATOM 761 O O . ASN A 1 97 ? -2.178 1.899 -10.000 1.00 80.81 97 ASN A O 1
ATOM 765 N N . PHE A 1 98 ? -1.086 3.147 -8.514 1.00 87.50 98 PHE A N 1
ATOM 766 C CA . PHE A 1 98 ? -1.981 2.834 -7.404 1.00 87.50 98 PHE A CA 1
ATOM 767 C C . PHE A 1 98 ? -2.800 4.078 -7.064 1.00 87.50 98 PHE A C 1
ATOM 769 O O . PHE A 1 98 ? -2.238 5.112 -6.687 1.00 87.50 98 PHE A O 1
ATOM 776 N N .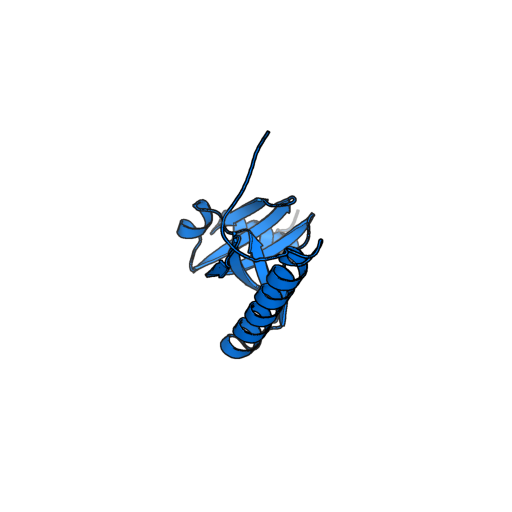 ASP A 1 99 ? -4.118 4.015 -7.254 1.00 88.38 99 ASP A N 1
ATOM 777 C CA . ASP A 1 99 ? -5.035 5.076 -6.845 1.00 88.38 99 ASP A CA 1
ATOM 778 C C . ASP A 1 99 ? -5.505 4.780 -5.426 1.00 88.38 99 ASP A C 1
ATOM 780 O O . ASP A 1 99 ? -6.283 3.854 -5.206 1.00 88.38 99 ASP A O 1
ATOM 784 N N . PHE A 1 100 ? -4.964 5.515 -4.456 1.00 89.81 100 PHE A N 1
ATOM 785 C CA . PHE A 1 100 ? -5.148 5.222 -3.041 1.00 89.81 100 PHE A CA 1
ATOM 786 C C . PHE A 1 100 ? -5.524 6.464 -2.250 1.00 89.81 100 PHE A C 1
ATOM 788 O O . PHE A 1 100 ? -5.146 7.594 -2.563 1.00 89.81 100 PHE A O 1
ATOM 795 N N . LYS A 1 101 ? -6.250 6.219 -1.169 1.00 89.75 101 LYS A N 1
ATOM 796 C CA . LYS A 1 101 ? -6.486 7.153 -0.074 1.00 89.75 101 LYS A CA 1
ATOM 797 C C . LYS A 1 101 ? -5.703 6.660 1.133 1.00 89.75 101 LYS A C 1
ATOM 799 O O . LYS A 1 101 ? -5.379 5.478 1.211 1.00 89.75 101 LYS A O 1
ATOM 804 N N . TYR A 1 102 ? -5.413 7.553 2.071 1.00 91.62 102 TYR A N 1
ATOM 805 C CA . TYR A 1 102 ? -4.731 7.222 3.321 1.00 91.62 102 TYR A CA 1
ATOM 806 C C . TYR A 1 102 ? -5.421 7.874 4.525 1.00 91.62 102 TYR A C 1
ATOM 808 O O . TYR A 1 102 ? -6.240 8.788 4.365 1.00 91.62 102 TYR A O 1
ATOM 816 N N . GLY A 1 103 ? -5.122 7.374 5.725 1.00 87.50 103 GLY A N 1
ATOM 817 C CA . GLY A 1 103 ? -5.692 7.852 6.985 1.00 87.50 103 GLY A CA 1
ATOM 818 C C . GLY A 1 103 ? -7.218 7.757 6.986 1.00 87.50 103 GLY A C 1
ATOM 819 O O . GLY A 1 103 ? -7.793 6.765 6.539 1.00 87.50 103 GLY A O 1
ATOM 820 N N . ARG A 1 104 ? -7.893 8.843 7.375 1.00 86.00 104 ARG A N 1
ATOM 821 C CA . ARG A 1 104 ? -9.356 8.865 7.553 1.00 86.00 104 ARG A CA 1
ATOM 822 C C . ARG A 1 104 ? -10.155 8.547 6.288 1.00 86.00 104 ARG A C 1
ATOM 824 O O . ARG A 1 104 ? -11.285 8.073 6.377 1.00 86.00 104 ARG A O 1
ATOM 831 N N . GLY A 1 105 ? -9.598 8.828 5.109 1.00 85.75 105 GLY A N 1
ATOM 832 C CA . GLY A 1 105 ? -10.219 8.478 3.829 1.00 85.75 105 GLY A CA 1
ATOM 833 C C . GLY A 1 105 ? -10.123 6.984 3.515 1.00 85.75 105 GLY A C 1
ATOM 834 O O . GLY A 1 105 ? -11.068 6.423 2.966 1.00 85.75 105 GLY A O 1
ATOM 835 N N . ALA A 1 106 ? -9.010 6.352 3.893 1.00 88.38 106 ALA A N 1
ATOM 836 C CA . ALA A 1 106 ? -8.813 4.915 3.755 1.00 88.38 106 ALA A CA 1
ATOM 837 C C . ALA A 1 106 ? -9.637 4.133 4.773 1.00 88.38 106 ALA A C 1
ATOM 839 O O . ALA A 1 106 ? -10.304 3.179 4.398 1.00 88.38 106 ALA A O 1
ATOM 840 N N . GLU A 1 107 ? -9.648 4.575 6.033 1.00 85.19 107 GLU A N 1
ATOM 841 C CA . GLU A 1 107 ? -10.425 3.949 7.107 1.00 85.19 107 GLU A CA 1
ATOM 842 C C . GLU A 1 107 ? -11.897 3.797 6.708 1.00 85.19 107 GLU A C 1
ATOM 844 O O . GLU A 1 107 ? -12.453 2.712 6.828 1.00 85.19 107 GLU A O 1
ATOM 849 N N . LYS A 1 108 ? -12.508 4.840 6.128 1.00 85.50 108 LYS A N 1
ATOM 850 C CA . LYS A 1 108 ? -13.900 4.787 5.649 1.00 85.50 108 LYS A CA 1
ATOM 851 C C . LYS A 1 108 ? -14.130 3.797 4.505 1.00 85.50 108 LYS A C 1
ATOM 853 O O . LYS A 1 108 ? -15.197 3.193 4.421 1.00 85.50 108 LYS A O 1
ATOM 858 N N . GLU A 1 109 ? -13.172 3.667 3.592 1.00 84.50 109 GLU A N 1
ATOM 859 C CA . GLU A 1 109 ? -13.246 2.673 2.514 1.00 84.50 109 GLU A CA 1
ATOM 860 C C . GLU A 1 109 ? -13.080 1.259 3.068 1.00 84.50 109 GLU A C 1
ATOM 862 O O . GLU A 1 109 ? -13.846 0.377 2.697 1.00 84.50 109 GLU A O 1
ATOM 867 N N . ILE A 1 110 ? -12.158 1.053 4.011 1.00 85.75 110 ILE A N 1
ATOM 868 C CA . ILE A 1 110 ? -11.946 -0.233 4.685 1.00 85.75 110 ILE A CA 1
ATOM 869 C C . ILE A 1 110 ? -13.212 -0.655 5.432 1.00 85.75 110 ILE A C 1
ATOM 871 O O . ILE A 1 110 ? -13.692 -1.766 5.230 1.00 85.75 110 ILE A O 1
ATOM 875 N N . THR A 1 111 ? -13.816 0.233 6.231 1.00 82.81 111 THR A N 1
ATOM 876 C CA . THR A 1 111 ? -15.067 -0.082 6.945 1.00 82.81 111 THR A CA 1
ATOM 877 C C . THR A 1 111 ? -16.200 -0.422 5.982 1.00 82.81 111 THR A C 1
ATOM 879 O O . THR A 1 111 ? -16.972 -1.342 6.240 1.00 82.81 111 THR A O 1
ATOM 882 N N . LYS A 1 112 ? -16.272 0.281 4.844 1.00 81.38 112 LYS A N 1
ATOM 883 C CA . LYS A 1 112 ? -17.264 0.019 3.798 1.00 81.38 112 LYS A CA 1
ATOM 884 C C . LYS A 1 112 ? -17.034 -1.327 3.105 1.00 81.38 112 LYS A C 1
ATOM 886 O O . LYS A 1 112 ? -17.997 -2.041 2.846 1.00 81.38 112 LYS A O 1
ATOM 891 N N . VAL A 1 113 ? -15.783 -1.681 2.811 1.00 74.31 113 VAL A N 1
ATOM 892 C CA . VAL A 1 113 ? -15.407 -2.964 2.191 1.00 74.31 113 VAL A CA 1
ATOM 893 C C . VAL A 1 113 ? -15.662 -4.137 3.137 1.00 74.31 113 VAL A C 1
ATOM 895 O O . VAL A 1 113 ? -16.148 -5.173 2.694 1.00 74.31 113 VAL A O 1
ATOM 898 N N . LEU A 1 114 ? -15.403 -3.965 4.434 1.00 74.31 114 LEU A N 1
ATOM 899 C CA . LEU A 1 114 ? -15.640 -4.987 5.456 1.00 74.31 114 LEU A CA 1
ATOM 900 C C . LEU A 1 114 ? -17.123 -5.139 5.844 1.00 74.31 114 LEU A C 1
ATOM 902 O O . LEU A 1 114 ? -17.442 -5.947 6.712 1.00 74.31 114 LEU A O 1
ATOM 906 N N . GLY A 1 115 ? -18.036 -4.369 5.241 1.00 67.75 115 GLY A N 1
ATOM 907 C CA . GLY A 1 115 ? -19.467 -4.434 5.555 1.00 67.75 115 GLY A CA 1
ATOM 908 C C . GLY A 1 115 ? -19.815 -3.975 6.976 1.00 67.75 115 GLY A C 1
ATOM 909 O O . GLY A 1 115 ? -20.949 -4.153 7.412 1.00 67.75 115 GLY A O 1
ATOM 910 N N . LEU A 1 116 ? -18.870 -3.351 7.687 1.00 64.75 116 LEU A N 1
ATOM 911 C CA . LEU A 1 116 ? -19.096 -2.659 8.956 1.00 64.75 116 LEU A CA 1
ATOM 912 C C . LEU A 1 116 ? -19.671 -1.264 8.678 1.00 64.75 116 LEU A C 1
ATOM 914 O O . LEU A 1 116 ? -19.115 -0.241 9.077 1.00 64.75 116 LEU A O 1
ATOM 918 N N . ASP A 1 117 ? -20.796 -1.215 7.970 1.00 58.38 117 ASP A N 1
ATOM 919 C CA . ASP A 1 117 ? -21.643 -0.032 7.999 1.00 58.38 117 ASP A CA 1
ATOM 920 C C . ASP A 1 117 ? -22.408 -0.042 9.325 1.00 58.38 117 ASP A C 1
ATOM 922 O O . ASP A 1 117 ? -23.419 -0.719 9.502 1.00 58.38 117 ASP A O 1
ATOM 926 N N . ILE A 1 118 ? -21.869 0.678 10.308 1.00 56.28 118 ILE A N 1
ATOM 927 C CA . ILE A 1 118 ? -22.583 1.011 11.540 1.00 56.28 118 ILE A CA 1
ATOM 928 C C . ILE A 1 118 ? -23.369 2.296 11.249 1.00 56.28 118 ILE A C 1
ATOM 930 O O . ILE A 1 118 ? -23.005 3.391 11.673 1.00 56.28 118 ILE A O 1
ATOM 934 N N . GLY A 1 119 ? -24.441 2.149 10.479 1.00 55.25 119 GLY A N 1
ATOM 935 C CA . GLY A 1 119 ? -25.517 3.120 10.307 1.00 55.25 119 GLY A CA 1
ATOM 936 C C . GLY A 1 119 ? -26.802 2.310 10.150 1.00 55.25 119 GLY A C 1
ATOM 937 O O . GLY A 1 119 ? -26.991 1.611 9.173 1.00 55.25 119 GLY A O 1
ATOM 938 N N . GLY A 1 120 ? -27.681 2.216 11.139 1.00 51.81 120 GLY A N 1
ATOM 939 C CA . GLY A 1 120 ? -28.267 3.347 11.838 1.00 51.81 120 GLY A CA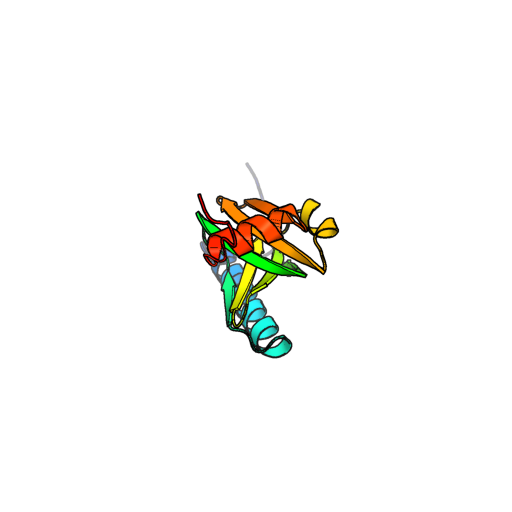 1
ATOM 940 C C . GLY A 1 120 ? -29.706 3.452 11.347 1.00 51.81 120 GLY A C 1
ATOM 941 O O . GLY A 1 120 ? -29.945 3.854 10.217 1.00 51.81 120 GLY A O 1
ATOM 942 N N . ARG A 1 121 ? -30.626 2.999 12.203 1.00 50.47 121 ARG A N 1
ATOM 943 C CA . ARG A 1 121 ? -32.081 2.956 12.014 1.00 50.47 121 ARG A CA 1
ATOM 944 C C . ARG A 1 121 ? -32.625 4.165 11.240 1.00 50.47 121 ARG A C 1
ATOM 946 O O . ARG A 1 121 ? -32.346 5.303 11.618 1.00 50.47 121 ARG A O 1
ATOM 953 N N . GLY A 1 122 ? -33.482 3.880 10.267 1.00 45.72 122 GLY A N 1
ATOM 954 C CA . GLY A 1 122 ? -34.573 4.737 9.813 1.00 45.72 122 GLY A CA 1
ATOM 955 C C . GLY A 1 122 ? -35.848 3.917 9.847 1.00 45.72 122 GLY A C 1
ATOM 956 O O . GLY A 1 122 ? -35.778 2.766 9.361 1.00 45.72 122 GLY A O 1
#

Secondary structure (DSSP, 8-state):
------------TTHHHHHHHHHHHHHHHHHHHHH-SEEEEPPTT-EEEEEEEEEEE-SS-EEEEEEETTEEEEEE--GGGGGGTTEEEEEEEETTEEEEEETHHHHHHHHHHTT-------

Foldseek 3Di:
DDDPDPDPPPPDVCVVVVLVVVQQVVVQVVCCVVPVAREDEADAFRKDKAQFADWDDDPPFIWTWGDDDRHTYTAGDDPVCVVQHRWIKTFTHHPNDTDIDTHPVRVVVVCVVVVVPPDDDD

Radius of gyration: 18.43 Å; chains: 1; bounding box: 66×25×51 Å